Protein AF-A0A2N1NTL0-F1 (afdb_monomer_lite)

Structure (mmCIF, N/CA/C/O backbone):
data_AF-A0A2N1NTL0-F1
#
_entry.id   AF-A0A2N1NTL0-F1
#
loop_
_atom_site.group_PDB
_atom_site.id
_atom_site.type_symbol
_atom_site.label_atom_id
_atom_site.label_alt_id
_atom_site.label_comp_id
_atom_site.label_asym_id
_atom_site.label_entity_id
_atom_site.label_seq_id
_atom_site.pdbx_PDB_ins_code
_atom_site.Cartn_x
_atom_site.Cartn_y
_atom_site.Cartn_z
_atom_site.occupancy
_atom_site.B_iso_or_equiv
_atom_site.auth_seq_id
_atom_site.auth_comp_id
_atom_site.auth_asym_id
_atom_site.auth_atom_id
_atom_site.pdbx_PDB_model_num
ATOM 1 N N . LYS A 1 1 ? -23.733 -4.744 12.484 1.00 58.09 1 LYS A N 1
ATOM 2 C CA . LYS A 1 1 ? -22.850 -3.553 12.636 1.00 58.09 1 LYS A CA 1
ATOM 3 C C . LYS A 1 1 ? -21.372 -3.832 12.271 1.00 58.09 1 LYS A C 1
ATOM 5 O O . LYS A 1 1 ? -20.522 -3.025 12.609 1.00 58.09 1 LYS A O 1
ATOM 10 N N . VAL A 1 2 ? -21.060 -4.917 11.538 1.00 70.00 2 VAL A N 1
ATOM 11 C CA . VAL A 1 2 ? -19.675 -5.341 11.196 1.00 70.00 2 VAL A CA 1
ATOM 12 C C . VAL A 1 2 ? -19.248 -4.909 9.777 1.00 70.00 2 VAL A C 1
ATOM 14 O O . VAL A 1 2 ? -18.082 -4.983 9.420 1.00 70.00 2 VAL A O 1
ATOM 17 N N . LEU A 1 3 ? -20.182 -4.399 8.966 1.00 76.06 3 LEU A N 1
ATOM 18 C CA . LEU A 1 3 ? -19.927 -4.032 7.566 1.00 76.06 3 LEU A CA 1
ATOM 19 C C . LEU A 1 3 ? -19.009 -2.805 7.410 1.00 76.06 3 LEU A C 1
ATOM 21 O O . LEU A 1 3 ? -18.205 -2.742 6.491 1.00 76.06 3 LEU A O 1
ATOM 25 N N . LEU A 1 4 ? -19.128 -1.831 8.317 1.00 79.44 4 LEU A N 1
ATOM 26 C CA . LEU A 1 4 ? -18.321 -0.608 8.310 1.00 79.44 4 LEU A CA 1
ATOM 27 C C . LEU A 1 4 ? -16.821 -0.878 8.546 1.00 79.44 4 LEU A C 1
ATOM 29 O O . LEU A 1 4 ? -16.035 -0.432 7.714 1.00 79.44 4 LEU A O 1
ATOM 33 N N . PRO A 1 5 ? -16.392 -1.614 9.597 1.00 75.12 5 PRO A N 1
ATOM 34 C CA . PRO A 1 5 ? -14.974 -1.945 9.773 1.00 75.12 5 PRO A CA 1
ATOM 35 C C . PRO A 1 5 ? -14.424 -2.754 8.598 1.00 75.12 5 PRO A C 1
ATOM 37 O O . PRO A 1 5 ? -13.312 -2.494 8.144 1.00 75.12 5 PRO A O 1
ATOM 40 N N . LEU A 1 6 ? -15.235 -3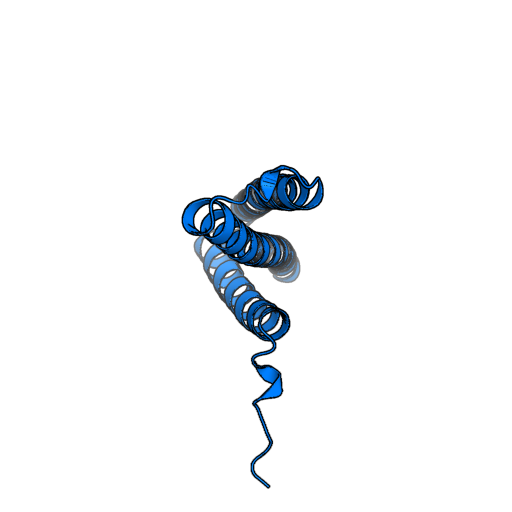.665 8.047 1.00 80.31 6 LEU A N 1
ATOM 41 C CA . LEU A 1 6 ? -14.877 -4.437 6.861 1.00 80.31 6 LEU A CA 1
ATOM 42 C C . LEU A 1 6 ? -14.628 -3.526 5.648 1.00 80.31 6 LEU A C 1
ATOM 44 O O . LEU A 1 6 ? -13.613 -3.672 4.982 1.00 80.31 6 LEU A O 1
ATOM 48 N N . ALA A 1 7 ? -15.503 -2.551 5.388 1.00 83.44 7 ALA A N 1
ATOM 49 C CA . ALA A 1 7 ? -15.335 -1.611 4.281 1.00 83.44 7 ALA A CA 1
ATOM 50 C C . ALA A 1 7 ? -14.072 -0.744 4.439 1.00 83.44 7 ALA A C 1
ATOM 52 O O . ALA A 1 7 ? -13.325 -0.570 3.478 1.00 83.44 7 ALA A O 1
ATOM 53 N N . TYR A 1 8 ? -13.794 -0.255 5.654 1.00 80.94 8 TYR A N 1
ATOM 54 C CA . TYR A 1 8 ? -12.556 0.477 5.951 1.00 80.94 8 TYR A CA 1
ATOM 55 C C . TYR A 1 8 ? -11.311 -0.392 5.734 1.00 80.94 8 TYR A C 1
ATOM 57 O O . TYR A 1 8 ? -10.337 0.073 5.143 1.00 80.94 8 TYR A O 1
ATOM 65 N N . ALA A 1 9 ? -11.348 -1.652 6.180 1.00 85.00 9 ALA A N 1
ATOM 66 C CA . ALA A 1 9 ? -10.259 -2.597 5.972 1.00 85.00 9 ALA A CA 1
ATOM 67 C C . ALA A 1 9 ? -10.061 -2.909 4.482 1.00 85.00 9 ALA A C 1
ATOM 69 O O . ALA A 1 9 ? -8.934 -2.858 4.010 1.00 85.00 9 ALA A O 1
ATOM 70 N N . ILE A 1 10 ? -11.136 -3.144 3.723 1.00 86.94 10 ILE A N 1
ATOM 71 C CA . ILE A 1 10 ? -11.061 -3.462 2.290 1.00 86.94 10 ILE A CA 1
ATOM 72 C C . ILE A 1 10 ? -10.471 -2.305 1.486 1.00 86.94 10 ILE A C 1
ATOM 74 O O . ILE A 1 10 ? -9.585 -2.525 0.659 1.00 86.94 10 ILE A O 1
ATOM 78 N N . LEU A 1 11 ? -10.915 -1.073 1.749 1.00 87.12 11 LEU A N 1
ATOM 79 C CA . LEU A 1 11 ? -10.368 0.115 1.094 1.00 87.12 11 LEU A CA 1
ATOM 80 C C . LEU A 1 11 ? -8.880 0.290 1.418 1.00 87.12 11 LEU A C 1
ATOM 82 O O . LEU A 1 11 ? -8.079 0.453 0.498 1.00 87.12 11 LEU A O 1
ATOM 86 N N . ALA A 1 12 ? -8.496 0.170 2.693 1.00 88.31 12 ALA A N 1
ATOM 87 C CA . ALA A 1 12 ? -7.094 0.229 3.097 1.00 88.31 12 ALA A CA 1
ATOM 88 C C . ALA A 1 12 ? -6.254 -0.865 2.414 1.00 88.31 12 ALA A C 1
ATOM 90 O O . ALA A 1 12 ? -5.192 -0.571 1.870 1.00 88.31 12 ALA A O 1
ATOM 91 N N . SER A 1 13 ? -6.738 -2.111 2.400 1.00 90.56 13 SER A N 1
ATOM 92 C CA . SER A 1 13 ? -6.051 -3.247 1.776 1.00 90.56 13 SER A CA 1
ATOM 93 C C . SER A 1 13 ? -5.900 -3.076 0.265 1.00 90.56 13 SER A C 1
ATOM 95 O O . SER A 1 13 ? -4.849 -3.404 -0.267 1.00 90.56 13 SER A O 1
ATOM 97 N N . SER A 1 14 ? -6.907 -2.541 -0.434 1.00 90.31 14 SER A N 1
ATOM 98 C CA . SER A 1 14 ? -6.807 -2.285 -1.879 1.00 90.31 14 SER A CA 1
ATOM 99 C C . SER A 1 14 ? -5.717 -1.259 -2.206 1.00 90.31 14 SER A C 1
ATOM 101 O O . SER A 1 14 ? -4.904 -1.480 -3.103 1.00 90.31 14 SER A O 1
ATOM 103 N N . MET A 1 15 ? -5.628 -0.177 -1.422 1.00 89.56 15 MET A N 1
ATOM 104 C CA . MET A 1 15 ? -4.542 0.799 -1.543 1.00 89.56 15 MET A CA 1
ATOM 105 C C . MET A 1 15 ? -3.183 0.176 -1.222 1.00 89.56 15 MET A C 1
ATOM 107 O O . MET A 1 15 ? -2.209 0.454 -1.922 1.00 89.56 15 MET A O 1
ATOM 111 N N . ALA A 1 16 ? -3.117 -0.689 -0.208 1.00 91.62 16 ALA A N 1
ATOM 112 C CA . ALA A 1 16 ? -1.901 -1.410 0.149 1.00 91.62 16 ALA A CA 1
ATOM 113 C C . ALA A 1 16 ? -1.417 -2.318 -0.992 1.00 91.62 16 ALA A C 1
ATOM 115 O O . ALA A 1 16 ? -0.242 -2.270 -1.339 1.00 91.62 16 ALA A O 1
ATOM 116 N N . THR A 1 17 ? -2.316 -3.067 -1.638 1.00 92.56 17 THR A N 1
ATOM 117 C CA . THR A 1 17 ? -1.993 -3.904 -2.808 1.00 92.56 17 THR A CA 1
ATOM 118 C C . THR A 1 17 ? -1.466 -3.085 -3.981 1.00 92.56 17 THR A C 1
ATOM 120 O O . THR A 1 17 ? -0.486 -3.454 -4.623 1.00 92.56 17 THR A O 1
ATOM 123 N N . ILE A 1 18 ? -2.093 -1.944 -4.270 1.00 90.75 18 ILE A N 1
ATOM 124 C CA . ILE A 1 18 ? -1.616 -1.052 -5.331 1.00 90.75 18 ILE A CA 1
ATOM 125 C C . ILE A 1 18 ? -0.205 -0.546 -4.991 1.00 90.75 18 ILE A C 1
ATOM 127 O O . ILE A 1 18 ? 0.691 -0.586 -5.833 1.00 90.75 18 ILE A O 1
ATOM 131 N N . THR A 1 19 ? 0.011 -0.140 -3.738 1.00 93.44 19 THR A N 1
ATOM 132 C CA . THR A 1 19 ? 1.316 0.323 -3.245 1.00 93.44 19 THR A CA 1
ATOM 133 C C . THR A 1 19 ? 2.386 -0.758 -3.401 1.00 93.44 19 THR A C 1
ATOM 135 O O . THR A 1 19 ? 3.491 -0.467 -3.853 1.00 93.44 19 THR A O 1
ATOM 138 N N . THR A 1 20 ? 2.082 -2.012 -3.054 1.00 92.75 20 THR A N 1
ATOM 139 C CA . THR A 1 20 ? 3.051 -3.118 -3.093 1.00 92.75 20 THR A CA 1
ATOM 140 C C . THR A 1 20 ? 3.404 -3.531 -4.512 1.00 92.75 20 THR A C 1
ATOM 142 O O . THR A 1 20 ? 4.574 -3.798 -4.785 1.00 92.75 20 THR A O 1
ATOM 145 N N . LEU A 1 21 ? 2.445 -3.511 -5.439 1.00 91.81 21 LEU A N 1
ATOM 146 C CA . LEU A 1 21 ? 2.702 -3.754 -6.861 1.00 91.81 21 LEU A CA 1
ATOM 147 C C . LEU A 1 21 ? 3.563 -2.655 -7.486 1.00 91.81 21 LEU A C 1
ATOM 149 O O . LEU A 1 21 ? 4.551 -2.949 -8.167 1.00 91.81 21 LEU A O 1
ATOM 153 N N . PHE A 1 22 ? 3.246 -1.386 -7.217 1.00 89.69 22 PHE A N 1
ATOM 154 C CA . PHE A 1 22 ? 4.074 -0.284 -7.698 1.00 89.69 22 PHE A CA 1
ATOM 155 C C . PHE A 1 22 ? 5.461 -0.287 -7.056 1.00 89.69 22 PHE A C 1
ATOM 157 O O . PHE A 1 22 ? 6.439 -0.045 -7.756 1.00 89.69 22 PHE A O 1
ATOM 164 N N . ALA A 1 23 ? 5.583 -0.653 -5.777 1.00 91.81 23 ALA A N 1
ATOM 165 C CA . ALA A 1 23 ? 6.876 -0.802 -5.116 1.00 91.81 23 ALA A CA 1
ATOM 166 C C . ALA A 1 23 ? 7.728 -1.913 -5.754 1.00 91.81 23 ALA A C 1
ATOM 168 O O . ALA A 1 23 ? 8.903 -1.688 -6.039 1.00 91.81 23 ALA A O 1
ATOM 169 N N . LYS A 1 24 ? 7.142 -3.085 -6.048 1.00 89.56 24 LYS A N 1
ATOM 170 C CA . LYS A 1 24 ? 7.823 -4.167 -6.785 1.00 89.56 24 LYS A CA 1
ATOM 171 C C . LYS A 1 24 ? 8.310 -3.678 -8.158 1.00 89.56 24 LYS A C 1
ATOM 173 O O . LYS A 1 24 ? 9.461 -3.904 -8.529 1.00 89.56 24 LYS A O 1
ATOM 178 N N . SER A 1 25 ? 7.460 -2.946 -8.877 1.00 89.12 25 SER A N 1
ATOM 179 C CA . SER A 1 25 ? 7.778 -2.364 -10.190 1.00 89.12 25 SER A CA 1
ATOM 180 C C . SER A 1 25 ? 8.901 -1.322 -10.111 1.00 89.12 25 SER A C 1
ATOM 182 O O . SER A 1 25 ? 9.828 -1.334 -10.918 1.00 89.12 25 SER A O 1
ATOM 184 N N . LEU A 1 26 ? 8.854 -0.450 -9.102 1.00 89.38 26 LEU A N 1
ATOM 185 C CA . LEU A 1 26 ? 9.845 0.590 -8.841 1.00 89.38 26 LEU A CA 1
ATOM 186 C C . LEU A 1 26 ? 11.214 -0.000 -8.501 1.00 89.38 26 LEU A C 1
ATOM 188 O O . LEU A 1 26 ? 12.226 0.480 -9.006 1.00 89.38 26 LEU A O 1
ATOM 192 N N . ILE A 1 27 ? 11.256 -1.062 -7.691 1.00 88.56 27 ILE A N 1
ATOM 193 C CA . ILE A 1 27 ? 12.502 -1.774 -7.375 1.00 88.56 27 ILE A CA 1
ATOM 194 C C . ILE A 1 27 ? 13.098 -2.395 -8.639 1.00 88.56 27 ILE A C 1
ATOM 196 O O . ILE A 1 27 ? 14.305 -2.291 -8.849 1.00 88.56 27 ILE A O 1
ATOM 200 N N . ASN A 1 28 ? 12.276 -2.991 -9.508 1.00 87.00 28 ASN A N 1
ATOM 201 C CA . ASN A 1 28 ? 12.757 -3.521 -10.784 1.00 87.00 28 ASN A CA 1
ATOM 202 C C . ASN A 1 28 ? 13.373 -2.414 -11.659 1.00 87.00 28 ASN A C 1
ATOM 204 O O . ASN A 1 28 ? 14.456 -2.585 -12.213 1.00 87.00 28 ASN A O 1
ATOM 208 N N . LEU A 1 29 ? 12.724 -1.250 -11.721 1.00 85.75 29 LEU A N 1
ATOM 209 C CA . LEU A 1 29 ? 13.188 -0.095 -12.489 1.00 85.75 29 LEU A CA 1
ATOM 210 C C . LEU A 1 29 ? 14.492 0.508 -11.938 1.00 85.75 29 LEU A C 1
ATOM 212 O O . LEU A 1 29 ? 15.402 0.846 -12.699 1.00 85.75 29 LEU A O 1
ATOM 216 N N . LEU A 1 30 ? 14.608 0.595 -10.608 1.00 84.25 30 LEU A N 1
ATOM 217 C CA . LEU A 1 30 ? 15.849 0.965 -9.923 1.00 84.25 30 LEU A CA 1
ATOM 218 C C . LEU A 1 30 ? 16.963 -0.031 -10.246 1.00 84.25 30 LEU A C 1
ATOM 220 O O . LEU A 1 30 ? 18.064 0.383 -10.595 1.00 84.25 30 LEU A O 1
ATOM 224 N N . ASN A 1 31 ? 16.680 -1.333 -10.172 1.00 84.56 31 ASN A N 1
ATOM 225 C CA . ASN A 1 31 ? 17.672 -2.372 -10.428 1.00 84.56 31 ASN A CA 1
ATOM 226 C C . ASN A 1 31 ? 18.210 -2.310 -11.868 1.00 84.56 31 ASN A C 1
ATOM 228 O O . ASN A 1 31 ? 19.420 -2.394 -12.076 1.00 84.56 31 ASN A O 1
ATOM 232 N N . VAL A 1 32 ? 17.334 -2.076 -12.853 1.00 81.62 32 VAL A N 1
ATOM 233 C CA . VAL A 1 32 ? 17.738 -1.820 -14.247 1.00 81.62 32 VAL A CA 1
ATOM 234 C C . VAL A 1 32 ? 18.617 -0.572 -14.337 1.00 81.62 32 VAL A C 1
ATOM 236 O O . VAL A 1 32 ? 19.678 -0.625 -14.955 1.00 81.62 32 VAL A O 1
ATOM 239 N N . SER A 1 33 ? 18.238 0.515 -13.660 1.00 82.56 33 SER A N 1
ATOM 240 C CA . SER A 1 33 ? 18.993 1.775 -13.695 1.00 82.56 33 SER A CA 1
ATOM 241 C C . SER A 1 33 ? 20.405 1.643 -13.110 1.00 82.56 33 SER A C 1
ATOM 243 O O . SER A 1 33 ? 21.360 2.171 -13.676 1.00 82.56 33 SER A O 1
ATOM 245 N N . PHE A 1 34 ? 20.560 0.911 -12.002 1.00 77.00 34 PHE A N 1
ATOM 246 C CA . PHE A 1 34 ? 21.865 0.683 -11.371 1.00 77.00 34 PHE A CA 1
ATOM 247 C C . PHE A 1 34 ? 22.718 -0.353 -12.113 1.00 77.00 34 PHE A C 1
ATOM 249 O O . PHE A 1 34 ? 23.924 -0.163 -12.248 1.00 77.00 34 PHE A O 1
ATOM 256 N N . THR A 1 35 ? 22.112 -1.439 -12.600 1.00 73.62 35 THR A N 1
ATOM 257 C CA . THR A 1 35 ? 22.850 -2.555 -13.215 1.00 73.62 35 THR A CA 1
ATOM 258 C C . THR A 1 35 ? 23.234 -2.267 -14.666 1.00 73.62 35 THR A C 1
ATOM 260 O O . THR A 1 35 ? 24.330 -2.625 -15.089 1.00 73.62 35 THR A O 1
ATOM 263 N N . GLN A 1 36 ? 22.361 -1.609 -15.438 1.00 68.62 36 GLN A N 1
ATOM 264 C CA . GLN A 1 36 ? 22.606 -1.314 -16.857 1.00 68.62 36 GLN A CA 1
ATOM 265 C C . GLN A 1 36 ? 23.209 0.080 -17.102 1.00 68.62 36 GLN A C 1
ATOM 267 O O . GLN A 1 36 ? 23.502 0.406 -18.247 1.00 68.62 36 GLN A O 1
ATOM 272 N N . ASN A 1 37 ? 23.429 0.894 -16.054 1.00 62.31 37 ASN A N 1
ATOM 273 C CA . ASN A 1 37 ? 23.875 2.298 -16.152 1.00 62.31 37 ASN A CA 1
ATOM 274 C C . ASN A 1 37 ? 22.990 3.188 -17.055 1.00 62.31 37 ASN A C 1
ATOM 276 O O . ASN A 1 37 ? 23.388 4.297 -17.414 1.00 62.31 37 ASN A O 1
ATOM 280 N N . ASP A 1 38 ? 21.784 2.732 -17.404 1.00 64.62 38 ASP A N 1
ATOM 281 C CA . ASP A 1 38 ? 20.835 3.484 -18.216 1.00 64.62 38 ASP A CA 1
ATOM 282 C C . ASP A 1 38 ? 19.744 4.071 -17.322 1.00 64.62 38 ASP A C 1
ATOM 284 O O . ASP A 1 38 ? 18.965 3.359 -16.686 1.00 64.62 38 ASP A O 1
ATOM 288 N N . ASN A 1 39 ? 19.732 5.396 -17.202 1.00 64.62 39 ASN A N 1
ATOM 289 C CA . ASN A 1 39 ? 18.954 6.079 -16.181 1.00 64.62 39 ASN A CA 1
ATOM 290 C C . ASN A 1 39 ? 17.477 6.198 -16.603 1.00 64.62 39 ASN A C 1
ATOM 292 O O . ASN A 1 39 ? 17.069 7.207 -17.185 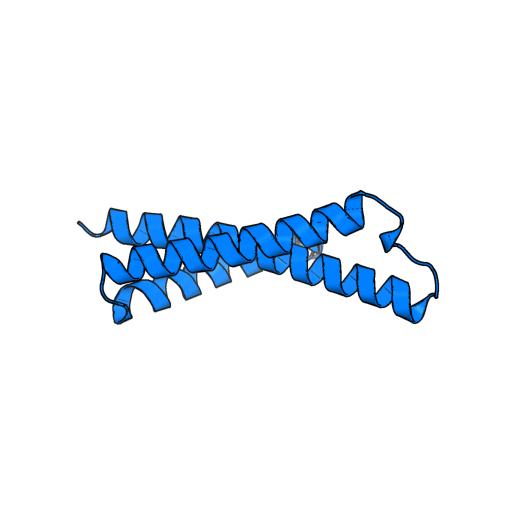1.00 64.62 39 ASN A O 1
ATOM 296 N N . GLN A 1 40 ? 16.666 5.190 -16.263 1.00 65.56 40 GLN A N 1
ATOM 297 C CA . GLN A 1 40 ? 15.222 5.134 -16.553 1.00 65.56 40 GLN A CA 1
ATOM 298 C C . GLN A 1 40 ? 14.418 6.229 -15.823 1.00 65.56 40 GLN A C 1
ATOM 300 O O . GLN A 1 40 ? 13.270 6.507 -16.162 1.00 65.56 40 GLN A O 1
ATOM 305 N N . PHE A 1 41 ? 15.019 6.923 -14.851 1.00 66.88 41 PHE A N 1
ATOM 306 C CA . PHE A 1 41 ? 14.416 8.073 -14.159 1.00 66.88 41 PHE A CA 1
ATOM 307 C C . PHE A 1 41 ? 14.340 9.356 -14.998 1.00 66.88 41 PHE A C 1
ATOM 309 O O . PHE A 1 41 ? 13.874 10.380 -14.498 1.00 66.88 41 PHE A O 1
ATOM 316 N N . LYS A 1 42 ? 14.779 9.324 -16.262 1.00 66.94 42 LYS A N 1
ATOM 317 C CA . LYS A 1 42 ? 14.524 10.410 -17.218 1.00 66.94 42 LYS A CA 1
ATOM 318 C C . LYS A 1 42 ? 13.077 10.429 -17.708 1.00 66.94 42 LYS A C 1
ATOM 320 O O . LYS A 1 42 ? 12.586 11.497 -18.065 1.00 66.94 42 LYS A O 1
ATOM 325 N N . ASP A 1 43 ? 12.400 9.282 -17.695 1.00 75.81 43 ASP A N 1
ATOM 326 C CA . ASP A 1 43 ? 11.006 9.197 -18.102 1.00 75.81 43 ASP A CA 1
ATOM 327 C C . ASP A 1 43 ? 10.056 9.657 -16.997 1.00 75.81 43 ASP A C 1
ATOM 329 O O . ASP A 1 43 ? 10.173 9.288 -15.823 1.00 75.81 43 ASP A O 1
ATOM 333 N N . LEU A 1 44 ? 9.047 10.431 -17.405 1.00 79.88 44 LEU A N 1
ATOM 334 C CA . LEU A 1 44 ? 7.987 10.927 -16.527 1.00 79.88 44 LEU A CA 1
ATOM 335 C C . LEU A 1 44 ? 7.249 9.775 -15.821 1.00 79.88 44 LEU A C 1
ATOM 337 O O . LEU A 1 44 ? 6.773 9.931 -14.699 1.00 79.88 44 LEU A O 1
ATOM 341 N N . LEU A 1 45 ? 7.181 8.607 -16.466 1.00 79.88 45 LEU A N 1
ATOM 342 C CA . LEU A 1 45 ? 6.494 7.418 -15.967 1.00 79.88 45 LEU A CA 1
ATOM 343 C C . LEU A 1 45 ? 7.168 6.865 -14.700 1.00 79.88 45 LEU A C 1
ATOM 345 O O . LEU A 1 45 ? 6.487 6.574 -13.719 1.00 79.88 45 LEU A O 1
ATOM 349 N N . SER A 1 46 ? 8.499 6.805 -14.674 1.00 84.06 46 SER A N 1
ATOM 350 C CA . SER A 1 46 ? 9.300 6.354 -13.526 1.00 84.06 46 SER A CA 1
ATOM 351 C C . SER A 1 46 ? 9.074 7.239 -12.297 1.00 84.06 46 SER A C 1
ATOM 353 O O . SER A 1 46 ? 8.875 6.754 -11.181 1.00 84.06 46 SER A O 1
ATOM 355 N N . TRP A 1 47 ? 9.028 8.555 -12.524 1.00 84.62 47 TRP A N 1
ATOM 356 C CA . TRP A 1 47 ? 8.694 9.544 -11.500 1.00 84.62 47 TRP A CA 1
ATOM 357 C C . TRP A 1 47 ? 7.238 9.437 -11.036 1.00 84.62 47 TRP A C 1
ATOM 359 O O . TRP A 1 47 ? 6.967 9.529 -9.837 1.00 84.62 47 TRP A O 1
ATOM 369 N N . ALA A 1 48 ? 6.304 9.191 -11.957 1.00 87.75 48 ALA A N 1
ATOM 370 C CA . ALA A 1 48 ? 4.897 8.989 -11.632 1.00 87.75 48 ALA A CA 1
ATOM 371 C C . ALA A 1 48 ? 4.686 7.740 -10.762 1.00 87.75 48 ALA A C 1
ATOM 373 O O . ALA A 1 48 ? 3.978 7.826 -9.762 1.00 87.75 48 ALA A O 1
ATOM 374 N N . ILE A 1 49 ? 5.339 6.611 -11.072 1.00 88.19 49 ILE A N 1
ATOM 375 C CA . ILE A 1 49 ? 5.279 5.388 -10.251 1.00 88.19 49 ILE A CA 1
ATOM 376 C C . ILE A 1 49 ? 5.771 5.672 -8.830 1.00 88.19 49 ILE A C 1
ATOM 378 O O . ILE A 1 49 ? 5.110 5.287 -7.864 1.00 88.19 49 ILE A O 1
ATOM 382 N N . LEU A 1 50 ? 6.898 6.372 -8.682 1.00 88.56 50 LEU A N 1
ATOM 383 C CA . LEU A 1 50 ? 7.441 6.730 -7.372 1.00 88.56 50 LEU A CA 1
ATOM 384 C C . LEU A 1 50 ? 6.458 7.598 -6.582 1.00 88.56 50 LEU A C 1
ATOM 386 O O . LEU A 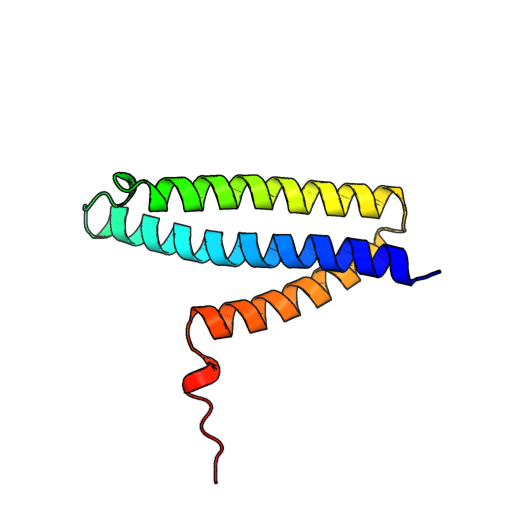1 50 ? 6.142 7.290 -5.431 1.00 88.56 50 LEU A O 1
ATOM 390 N N . PHE A 1 51 ? 5.927 8.645 -7.208 1.00 90.31 51 PHE A N 1
ATOM 391 C CA . PHE A 1 51 ? 4.984 9.551 -6.561 1.00 90.31 51 PHE A CA 1
ATOM 392 C C . PHE A 1 51 ? 3.681 8.844 -6.162 1.00 90.31 51 PHE A C 1
ATOM 394 O O . PHE A 1 51 ? 3.221 8.991 -5.029 1.00 90.31 51 PHE A O 1
ATOM 401 N N . ILE A 1 52 ? 3.124 8.014 -7.049 1.00 90.38 52 ILE A N 1
ATOM 402 C CA . ILE A 1 52 ? 1.926 7.208 -6.778 1.00 90.38 52 ILE A CA 1
ATOM 403 C C . ILE A 1 52 ? 2.190 6.232 -5.630 1.00 90.38 52 ILE A C 1
ATOM 405 O O . ILE A 1 52 ? 1.348 6.114 -4.741 1.00 90.38 52 ILE A O 1
ATOM 409 N N . THR A 1 53 ? 3.358 5.585 -5.594 1.00 91.94 53 THR A N 1
ATOM 410 C CA . THR A 1 53 ? 3.740 4.672 -4.503 1.00 91.94 53 THR A CA 1
ATOM 411 C C . THR A 1 53 ? 3.764 5.402 -3.161 1.00 91.94 53 THR A C 1
ATOM 413 O O . THR A 1 53 ? 3.210 4.910 -2.185 1.00 91.94 53 THR A O 1
ATOM 416 N N . ILE A 1 54 ? 4.342 6.606 -3.096 1.00 92.31 54 ILE A N 1
ATOM 417 C CA . ILE A 1 54 ? 4.387 7.394 -1.853 1.00 92.31 54 ILE A CA 1
ATOM 418 C C . ILE A 1 54 ? 2.984 7.850 -1.434 1.00 92.31 54 ILE A C 1
ATOM 420 O O . ILE A 1 54 ? 2.609 7.700 -0.271 1.00 92.31 54 ILE A O 1
ATOM 424 N N . LEU A 1 55 ? 2.186 8.381 -2.366 1.00 92.75 55 LEU A N 1
ATOM 425 C CA . LEU A 1 55 ? 0.827 8.836 -2.067 1.00 92.75 55 LEU A CA 1
ATOM 426 C C . LEU A 1 55 ? -0.061 7.697 -1.560 1.00 92.75 55 LEU A C 1
ATOM 428 O O . LEU A 1 55 ? -0.767 7.852 -0.562 1.00 92.75 55 LEU A O 1
ATOM 432 N N . THR A 1 56 ? -0.010 6.546 -2.228 1.00 90.62 56 THR A N 1
ATOM 433 C CA . THR A 1 56 ? -0.776 5.358 -1.834 1.00 90.62 56 THR A CA 1
ATOM 434 C C . THR A 1 56 ? -0.273 4.779 -0.513 1.00 90.62 56 THR A C 1
ATOM 436 O O . THR A 1 56 ? -1.101 4.424 0.328 1.00 90.62 56 THR A O 1
ATOM 439 N N . ALA A 1 57 ? 1.042 4.820 -0.252 1.00 91.00 57 ALA A N 1
ATOM 440 C CA . ALA A 1 57 ? 1.630 4.415 1.022 1.00 91.00 57 ALA A CA 1
ATOM 441 C C . ALA A 1 57 ? 1.163 5.277 2.207 1.00 91.00 57 ALA A C 1
ATOM 443 O O . ALA A 1 57 ? 0.875 4.755 3.284 1.00 91.00 57 ALA A O 1
ATOM 444 N N . ILE A 1 58 ? 1.051 6.593 2.022 1.00 92.62 58 ILE A N 1
ATOM 445 C CA . ILE A 1 58 ? 0.509 7.490 3.053 1.00 92.62 58 ILE A CA 1
ATOM 446 C C . ILE A 1 58 ? -0.999 7.249 3.216 1.00 92.62 58 ILE A C 1
ATOM 448 O O . ILE A 1 58 ? -1.502 7.177 4.341 1.00 92.62 58 ILE A O 1
ATOM 452 N N . GLY A 1 59 ? -1.713 7.062 2.101 1.00 88.38 59 GLY A N 1
ATOM 453 C CA . GLY A 1 59 ? -3.142 6.756 2.077 1.00 88.38 59 GLY A CA 1
ATOM 454 C C . GLY A 1 59 ? -3.492 5.511 2.893 1.00 88.38 59 GLY A C 1
ATOM 455 O O . GLY A 1 59 ? -4.336 5.590 3.785 1.00 88.38 59 GLY A O 1
ATOM 456 N N . GLN A 1 60 ? -2.815 4.380 2.664 1.00 88.25 60 GLN A N 1
ATOM 457 C CA . GLN A 1 60 ? -3.074 3.144 3.418 1.00 88.25 60 GLN A CA 1
ATOM 458 C C . GLN A 1 60 ? -2.907 3.341 4.937 1.00 88.25 60 GLN A C 1
ATOM 460 O O . GLN A 1 60 ? -3.768 2.912 5.707 1.00 88.25 60 GLN A O 1
ATOM 465 N N . VAL A 1 61 ? -1.863 4.057 5.381 1.00 89.06 61 VAL A N 1
ATOM 466 C CA . VAL A 1 61 ? -1.603 4.314 6.808 1.00 89.06 61 VAL A CA 1
ATOM 467 C C . VAL A 1 61 ? -2.698 5.199 7.401 1.00 89.06 61 VAL A C 1
ATOM 469 O O . VAL A 1 61 ? -3.165 4.952 8.515 1.00 89.06 61 VAL A O 1
ATOM 472 N N . TYR A 1 62 ? -3.159 6.202 6.651 1.00 89.62 62 TYR A N 1
ATOM 473 C CA . TYR A 1 62 ? -4.272 7.054 7.061 1.00 89.62 62 TYR A CA 1
ATOM 474 C C . TYR A 1 62 ? -5.562 6.249 7.281 1.00 89.62 62 TYR A C 1
ATOM 476 O O . TYR A 1 62 ? -6.194 6.381 8.332 1.00 89.62 62 TYR A O 1
ATOM 484 N N . TRP A 1 63 ? -5.932 5.376 6.338 1.00 84.31 63 TRP A N 1
ATOM 485 C CA . TRP A 1 63 ? -7.148 4.561 6.441 1.00 84.31 63 TRP A CA 1
ATOM 486 C C . TRP A 1 63 ? -7.088 3.551 7.592 1.00 84.31 63 TRP A C 1
ATOM 488 O O . TRP A 1 63 ? -8.083 3.383 8.301 1.00 84.31 63 TRP A O 1
ATOM 498 N N . ILE A 1 64 ? -5.927 2.937 7.837 1.00 87.06 64 ILE A N 1
ATOM 499 C CA . ILE A 1 64 ? -5.721 2.039 8.983 1.00 87.06 64 ILE A CA 1
ATOM 500 C C . ILE A 1 64 ? -5.877 2.807 10.300 1.00 87.06 64 ILE A C 1
ATOM 502 O O . ILE A 1 64 ? -6.649 2.389 11.162 1.00 87.06 64 ILE A O 1
ATOM 506 N N . ASN A 1 65 ? -5.219 3.962 10.437 1.00 89.44 65 ASN A N 1
ATOM 507 C CA . ASN A 1 65 ? -5.321 4.804 11.633 1.00 89.44 65 ASN A CA 1
ATOM 508 C C . ASN A 1 65 ? -6.752 5.303 11.873 1.00 89.44 65 ASN A C 1
ATOM 510 O O . ASN A 1 65 ? -7.204 5.401 13.015 1.00 89.44 65 ASN A O 1
ATOM 514 N N . MET A 1 66 ? -7.492 5.600 10.806 1.00 85.81 66 MET A N 1
ATOM 515 C CA . MET A 1 66 ? -8.898 5.980 10.900 1.00 85.81 66 MET A CA 1
ATOM 516 C C . MET A 1 66 ? -9.793 4.800 11.315 1.00 85.81 66 MET A C 1
ATOM 518 O O . MET A 1 66 ? -10.723 4.996 12.099 1.00 85.81 66 MET A O 1
ATOM 522 N N . GLY A 1 67 ? -9.501 3.585 10.839 1.00 82.62 67 GLY A N 1
ATOM 523 C CA . GLY A 1 67 ? -10.170 2.353 11.265 1.00 82.62 67 GLY A CA 1
ATOM 524 C C . GLY A 1 67 ? -9.917 2.034 12.740 1.00 82.62 67 GLY A C 1
ATOM 525 O O . GLY A 1 67 ? -10.868 1.798 13.480 1.00 82.62 67 GLY A O 1
ATOM 526 N N . LEU A 1 68 ? -8.663 2.145 13.189 1.00 85.31 68 LEU A N 1
ATOM 527 C CA . LEU A 1 68 ? -8.237 1.939 14.582 1.00 85.31 68 LEU A CA 1
ATOM 528 C C . LEU A 1 68 ? -8.874 2.929 15.566 1.00 85.31 68 LEU A C 1
ATOM 530 O O . LEU A 1 68 ? -9.107 2.594 16.721 1.00 85.31 68 LEU A O 1
ATOM 534 N N . LYS A 1 69 ? -9.194 4.151 15.124 1.00 84.38 69 LYS A N 1
ATOM 535 C CA . LYS A 1 69 ? -9.937 5.116 15.955 1.00 84.38 69 LYS A CA 1
ATOM 536 C C . LYS A 1 69 ? -11.400 4.726 16.176 1.00 84.38 69 LYS A C 1
ATOM 538 O O . LYS A 1 69 ? -12.008 5.205 17.128 1.00 84.38 69 LYS A O 1
ATOM 543 N N . LYS A 1 70 ? -11.986 3.931 15.277 1.00 80.69 70 LYS A N 1
ATOM 544 C CA . LYS A 1 70 ? -13.411 3.562 15.309 1.00 80.69 70 LYS A CA 1
ATOM 545 C C . LYS A 1 70 ? -13.658 2.136 15.809 1.00 80.69 70 LYS A C 1
ATOM 547 O O . LYS A 1 70 ? -14.762 1.862 16.275 1.00 80.69 70 LYS A O 1
ATOM 552 N N . TYR A 1 71 ? -12.673 1.246 15.694 1.00 82.50 71 TYR A N 1
ATOM 553 C CA . TYR A 1 71 ? -12.802 -0.189 15.952 1.00 82.50 71 TYR A CA 1
ATOM 554 C C . TYR A 1 71 ? -11.562 -0.751 16.651 1.00 82.50 71 TYR A C 1
ATOM 556 O O . TYR A 1 71 ? -10.476 -0.189 16.545 1.00 82.50 71 TYR A O 1
ATOM 564 N N . ASP A 1 72 ? -11.727 -1.883 17.336 1.00 84.44 72 ASP A N 1
ATOM 565 C CA . ASP A 1 72 ? -10.641 -2.562 18.044 1.00 84.44 72 ASP A CA 1
ATOM 566 C C . ASP A 1 72 ? -9.529 -3.013 17.078 1.00 84.44 72 ASP A C 1
ATOM 568 O O . ASP A 1 72 ? -9.789 -3.637 16.041 1.00 84.44 72 ASP A O 1
ATOM 572 N N . ALA A 1 73 ? -8.281 -2.723 17.446 1.00 84.81 73 ALA A N 1
ATOM 573 C CA . ALA A 1 73 ? -7.087 -3.129 16.717 1.00 84.81 73 ALA A CA 1
ATOM 574 C C . ALA A 1 73 ? -7.003 -4.648 16.537 1.00 84.81 73 ALA A C 1
ATOM 576 O O . ALA A 1 73 ? -6.588 -5.114 15.473 1.00 84.81 73 ALA A O 1
ATOM 577 N N . LEU A 1 74 ? -7.460 -5.408 17.539 1.00 85.69 74 LEU A N 1
ATOM 578 C CA . LEU A 1 74 ? -7.468 -6.871 17.514 1.00 85.69 74 LEU A CA 1
ATOM 579 C C . LEU A 1 74 ? -8.354 -7.441 16.401 1.00 85.69 74 LEU A C 1
ATOM 581 O O . LEU A 1 74 ? -8.122 -8.560 15.955 1.00 85.69 74 LEU A O 1
ATOM 585 N N . LEU A 1 75 ? -9.341 -6.678 15.925 1.00 83.88 75 LEU A N 1
ATOM 586 C CA . LEU A 1 75 ? -10.208 -7.075 14.818 1.00 83.88 75 LEU A CA 1
ATOM 587 C C . LEU A 1 75 ? -9.785 -6.419 13.497 1.00 83.88 75 LEU A C 1
ATOM 589 O O . LEU A 1 75 ? -9.781 -7.071 12.455 1.00 83.88 75 LEU A O 1
ATOM 593 N N . GLN A 1 76 ? -9.388 -5.146 13.528 1.00 82.88 76 GLN A N 1
ATOM 594 C CA . GLN A 1 76 ? -9.046 -4.386 12.325 1.00 82.88 76 GLN A CA 1
ATOM 595 C C . GLN A 1 76 ? -7.775 -4.908 11.633 1.00 82.88 76 GLN A C 1
ATOM 597 O O . GLN A 1 76 ? -7.750 -5.022 10.406 1.00 82.88 76 GLN A O 1
ATOM 602 N N . VAL A 1 77 ? -6.724 -5.227 12.400 1.00 87.75 77 VAL A N 1
ATOM 603 C CA . VAL A 1 77 ? -5.417 -5.618 11.842 1.00 87.75 77 VAL A CA 1
ATOM 604 C C . VAL A 1 77 ? -5.464 -6.985 11.144 1.00 87.75 77 VAL A C 1
ATOM 606 O O . VAL A 1 77 ? -5.021 -7.058 9.995 1.00 87.75 77 VAL A O 1
ATOM 609 N N . PRO A 1 78 ? -6.038 -8.055 11.737 1.00 90.38 78 PRO A N 1
ATOM 610 C CA . PRO A 1 78 ? -6.120 -9.350 11.061 1.00 90.38 78 PRO A CA 1
ATOM 611 C C . PRO A 1 78 ? -6.963 -9.302 9.784 1.00 90.38 78 PRO A C 1
ATOM 613 O O . PRO A 1 78 ? -6.572 -9.873 8.769 1.00 90.38 78 PRO A O 1
ATOM 616 N N . ILE A 1 79 ? -8.090 -8.578 9.799 1.00 88.56 79 ILE A N 1
ATOM 617 C CA . ILE A 1 79 ? -8.955 -8.432 8.617 1.00 88.56 79 ILE A CA 1
ATOM 618 C C . ILE A 1 79 ? -8.208 -7.710 7.495 1.00 88.56 79 ILE A C 1
ATOM 620 O O . ILE A 1 79 ? -8.236 -8.167 6.351 1.00 88.56 79 ILE A O 1
ATOM 624 N N . PHE A 1 80 ? -7.516 -6.613 7.818 1.00 89.75 80 PHE A N 1
ATOM 625 C CA . PHE A 1 80 ? -6.687 -5.896 6.854 1.00 89.75 80 PHE A CA 1
ATOM 626 C C . PHE A 1 80 ? -5.621 -6.811 6.245 1.00 89.75 80 PHE A C 1
ATOM 628 O O . PHE A 1 80 ? -5.473 -6.828 5.025 1.00 89.75 80 PHE A O 1
ATOM 635 N N . TYR A 1 81 ? -4.913 -7.584 7.072 1.00 90.88 81 TYR A N 1
ATOM 636 C CA . TYR A 1 81 ? -3.823 -8.444 6.618 1.00 90.88 81 TYR A CA 1
ATOM 637 C C . TYR A 1 81 ? -4.308 -9.586 5.720 1.00 90.88 81 TYR A C 1
ATOM 639 O O . TYR A 1 81 ? -3.745 -9.802 4.646 1.00 90.88 81 TYR A O 1
ATOM 647 N N . CYS A 1 82 ? -5.380 -10.282 6.112 1.00 93.12 82 CYS A N 1
ATOM 648 C CA . CYS A 1 82 ? -5.969 -11.344 5.296 1.00 93.12 82 CYS A CA 1
ATOM 649 C C . CYS A 1 82 ? -6.438 -10.804 3.942 1.00 93.12 82 CYS A C 1
ATOM 651 O O . CYS A 1 82 ? -6.119 -11.370 2.900 1.00 93.12 82 CYS A O 1
ATOM 653 N N . ASN A 1 83 ? -7.158 -9.681 3.945 1.00 92.50 83 ASN A N 1
ATOM 654 C CA . ASN A 1 83 ? -7.690 -9.105 2.718 1.00 92.50 83 ASN A CA 1
ATOM 655 C C . ASN A 1 83 ? -6.588 -8.516 1.818 1.00 92.50 83 ASN A C 1
ATOM 657 O O . ASN A 1 83 ? -6.632 -8.675 0.602 1.00 92.50 83 ASN A O 1
ATOM 661 N N . TRP A 1 84 ? -5.567 -7.892 2.410 1.00 93.19 84 TRP A N 1
ATOM 662 C CA . TRP A 1 84 ? -4.394 -7.411 1.679 1.00 93.19 84 TRP A CA 1
ATOM 663 C C . TRP A 1 84 ? -3.618 -8.564 1.041 1.00 93.19 84 TRP A C 1
ATOM 665 O O . TRP A 1 84 ? -3.291 -8.484 -0.138 1.00 93.19 84 TRP A O 1
ATOM 675 N N . SER A 1 85 ? -3.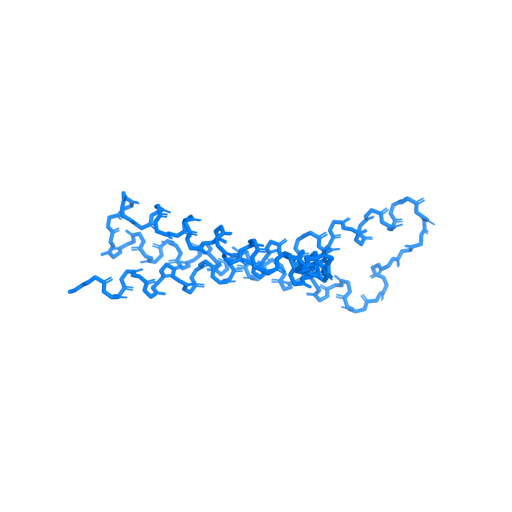399 -9.660 1.771 1.00 93.56 85 SER A N 1
ATOM 676 C CA . SER A 1 85 ? -2.694 -10.837 1.249 1.00 93.56 85 SER A CA 1
ATOM 677 C C . SER A 1 85 ? -3.433 -11.465 0.066 1.00 93.56 85 SER A C 1
ATOM 679 O O . SER A 1 85 ? -2.813 -11.786 -0.942 1.00 93.56 85 SER A O 1
ATOM 681 N N . LEU A 1 86 ? -4.764 -11.589 0.145 1.00 93.50 86 LEU A N 1
ATOM 682 C CA . LEU A 1 86 ? -5.577 -12.088 -0.970 1.00 93.50 86 LEU A CA 1
ATOM 683 C C . LEU A 1 86 ? -5.440 -11.202 -2.211 1.00 93.50 86 LEU A C 1
ATOM 685 O O . LEU A 1 86 ? -5.196 -11.702 -3.309 1.00 93.50 86 LEU A O 1
ATOM 689 N N . PHE A 1 87 ? -5.565 -9.886 -2.039 1.00 92.69 87 PHE A N 1
ATOM 690 C CA . PHE A 1 87 ? -5.414 -8.951 -3.145 1.00 92.69 87 PHE A CA 1
ATOM 691 C C . PHE A 1 87 ? -3.982 -8.897 -3.691 1.00 92.69 87 PHE A C 1
ATOM 693 O O . PHE A 1 87 ? -3.832 -8.767 -4.900 1.00 92.69 87 PHE A O 1
ATOM 700 N N . ASP A 1 88 ? -2.938 -9.029 -2.865 1.00 91.88 88 ASP A N 1
ATOM 701 C CA . ASP A 1 88 ? -1.543 -9.052 -3.339 1.00 91.88 88 ASP A CA 1
ATOM 702 C C . ASP A 1 88 ? -1.223 -10.329 -4.125 1.00 91.88 88 ASP A C 1
ATOM 704 O O . ASP A 1 88 ? -0.540 -10.247 -5.141 1.00 91.88 88 ASP A O 1
ATOM 708 N N . ILE A 1 89 ? -1.769 -11.486 -3.728 1.00 91.25 89 ILE A N 1
ATOM 709 C CA . ILE A 1 89 ? -1.638 -12.737 -4.496 1.00 91.25 89 ILE A CA 1
ATOM 710 C C . ILE A 1 89 ? -2.320 -12.596 -5.861 1.00 91.25 89 ILE A C 1
ATOM 712 O O . ILE A 1 89 ? -1.718 -12.892 -6.890 1.00 91.25 89 ILE A O 1
ATOM 716 N N . ILE A 1 90 ? -3.567 -12.114 -5.886 1.00 90.38 90 ILE A N 1
ATOM 717 C CA . ILE A 1 90 ? -4.323 -11.947 -7.136 1.00 90.38 90 ILE A CA 1
ATOM 718 C C . ILE A 1 90 ? -3.659 -10.889 -8.024 1.00 90.38 90 ILE A C 1
ATOM 720 O O . ILE A 1 90 ? -3.408 -11.128 -9.202 1.00 90.38 90 ILE A O 1
ATOM 724 N N . GLY A 1 91 ? -3.356 -9.718 -7.465 1.00 88.38 91 GLY A N 1
ATOM 725 C CA . GLY A 1 91 ? -2.747 -8.610 -8.191 1.00 88.38 91 GLY A CA 1
ATOM 726 C C . GLY A 1 91 ? -1.339 -8.939 -8.684 1.00 88.38 91 GLY A C 1
ATOM 727 O O . GLY A 1 91 ? -1.001 -8.610 -9.817 1.00 88.38 91 GLY A O 1
ATOM 728 N N . GLY A 1 92 ? -0.545 -9.638 -7.871 1.00 88.00 92 GLY A N 1
ATOM 729 C CA . GLY A 1 92 ? 0.780 -10.126 -8.241 1.00 88.00 92 GLY A CA 1
ATOM 730 C C . GLY A 1 92 ? 0.711 -11.136 -9.376 1.00 88.00 92 GLY A C 1
ATOM 731 O O . GLY A 1 92 ? 1.383 -10.951 -10.387 1.00 88.00 92 GLY A O 1
ATOM 732 N N . GLY A 1 93 ? -0.156 -12.143 -9.265 1.00 86.38 93 GLY A N 1
ATOM 733 C CA . GLY A 1 93 ? -0.287 -13.154 -10.310 1.00 86.38 93 GLY A CA 1
ATOM 734 C C . GLY A 1 93 ? -0.811 -12.592 -11.639 1.00 86.38 93 GLY A C 1
ATOM 735 O O . GLY A 1 93 ? -0.402 -13.067 -12.694 1.00 86.38 93 GLY A O 1
ATOM 736 N N . ILE A 1 94 ? -1.653 -11.547 -11.617 1.00 86.50 94 ILE A N 1
ATOM 737 C CA . ILE A 1 94 ? -2.047 -10.812 -12.834 1.00 86.50 94 ILE A CA 1
ATOM 738 C C . ILE A 1 94 ? -0.862 -10.013 -13.389 1.00 86.50 94 ILE A C 1
ATOM 740 O O . ILE A 1 94 ? -0.609 -10.050 -14.589 1.00 86.50 94 ILE A O 1
ATOM 744 N N . TYR A 1 95 ? -0.131 -9.296 -12.533 1.00 85.25 95 TYR A N 1
ATOM 745 C CA . TYR A 1 95 ? 0.988 -8.448 -12.949 1.00 85.25 95 TYR A CA 1
ATOM 746 C C . TYR A 1 95 ? 2.143 -9.249 -13.570 1.00 85.25 95 TYR A C 1
ATOM 748 O O . TYR A 1 95 ? 2.718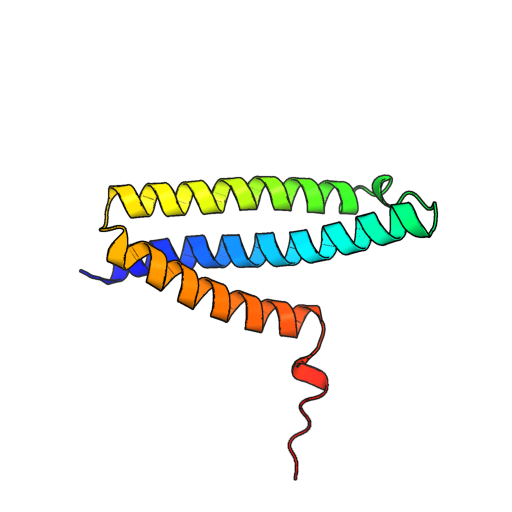 -8.829 -14.571 1.00 85.25 95 TYR A O 1
ATOM 756 N N . TYR A 1 96 ? 2.465 -10.410 -12.998 1.00 84.75 96 TYR A N 1
ATOM 757 C CA . TYR A 1 96 ? 3.530 -11.295 -13.474 1.00 84.75 96 TYR A CA 1
ATOM 758 C C . TYR A 1 96 ? 3.045 -12.366 -14.466 1.00 84.75 96 TYR A C 1
ATOM 760 O O . TYR A 1 96 ? 3.833 -13.220 -14.867 1.00 84.75 96 TYR A O 1
ATOM 768 N N . ASP A 1 97 ? 1.768 -12.328 -14.867 1.00 81.75 97 ASP A N 1
ATOM 769 C CA . ASP A 1 97 ? 1.128 -13.307 -15.763 1.00 81.75 97 ASP A CA 1
ATOM 770 C C . ASP A 1 97 ? 1.302 -14.773 -15.287 1.00 81.75 97 ASP A C 1
ATOM 772 O O . ASP A 1 97 ? 1.302 -15.721 -16.075 1.00 81.75 97 ASP A O 1
ATOM 776 N N . GLU A 1 98 ? 1.444 -14.986 -13.971 1.00 79.31 98 GLU A N 1
ATOM 777 C CA . GLU A 1 98 ? 1.701 -16.303 -13.364 1.00 79.31 98 GLU A CA 1
ATOM 778 C C . GLU A 1 98 ? 0.536 -17.274 -13.605 1.00 79.31 98 GLU A C 1
ATOM 780 O O . GLU A 1 98 ? 0.739 -18.481 -13.757 1.00 79.31 98 GLU A O 1
ATOM 785 N N . PHE A 1 99 ? -0.690 -16.750 -13.717 1.00 78.94 99 PHE A N 1
ATOM 786 C CA . PHE A 1 99 ? -1.893 -17.548 -13.963 1.00 78.94 99 PHE A CA 1
ATOM 787 C C . PHE A 1 99 ? -1.953 -18.161 -15.366 1.00 78.94 99 PHE A C 1
ATOM 789 O O . PHE A 1 99 ? -2.675 -19.132 -15.585 1.00 78.94 99 PHE A O 1
ATOM 796 N N . ARG A 1 100 ? -1.168 -17.654 -16.320 1.00 70.88 100 ARG A N 1
ATOM 797 C CA . ARG A 1 100 ? -1.184 -18.136 -17.706 1.00 70.88 100 ARG A CA 1
ATOM 798 C C . ARG A 1 100 ? -0.587 -19.529 -17.875 1.00 70.88 100 ARG A C 1
ATOM 800 O O . ARG A 1 100 ? -0.950 -20.243 -18.809 1.00 70.88 100 ARG A O 1
ATOM 807 N N . ASN A 1 101 ? 0.292 -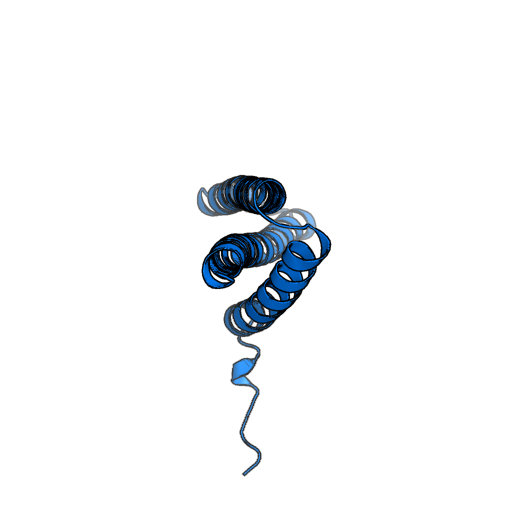19.932 -16.959 1.00 65.50 101 ASN A N 1
ATOM 808 C CA . ASN A 1 101 ? 0.898 -21.263 -16.946 1.00 65.50 101 ASN A CA 1
ATOM 809 C C . ASN A 1 101 ? 0.063 -22.303 -16.184 1.00 65.50 101 ASN A C 1
ATOM 811 O O . ASN A 1 101 ? 0.408 -23.486 -16.210 1.00 65.50 101 ASN A O 1
ATOM 815 N N . PHE A 1 102 ? -1.055 -21.909 -15.562 1.00 68.50 102 PHE A N 1
ATOM 816 C CA . PHE A 1 102 ? -2.028 -22.853 -15.015 1.00 68.50 102 PHE A CA 1
ATOM 817 C C . PHE A 1 102 ? -2.835 -23.480 -16.158 1.00 68.50 102 PHE A C 1
ATOM 819 O O . PHE A 1 102 ? -4.011 -23.192 -16.369 1.00 68.50 102 PHE A O 1
ATOM 826 N N . LYS A 1 103 ? -2.190 -24.358 -16.932 1.00 60.12 103 LYS A N 1
ATOM 827 C CA . LYS A 1 103 ? -2.904 -25.279 -17.814 1.00 60.12 103 LYS A CA 1
ATOM 828 C C . LYS A 1 103 ? -3.674 -26.270 -16.951 1.00 60.12 103 LYS A C 1
ATOM 830 O O . LYS A 1 103 ? -3.088 -26.976 -16.132 1.00 60.12 103 LYS A O 1
ATOM 835 N N . THR A 1 104 ? -4.984 -26.338 -17.164 1.00 62.31 104 THR A N 1
ATOM 836 C CA . THR A 1 104 ? -5.823 -27.431 -16.682 1.00 62.31 104 THR A CA 1
ATOM 837 C C . THR A 1 104 ? -5.229 -28.735 -17.198 1.00 62.31 104 THR A C 1
ATOM 839 O O . THR A 1 104 ? -5.138 -28.944 -18.405 1.00 62.31 104 THR A O 1
ATOM 842 N N . ILE A 1 105 ? -4.780 -29.583 -16.278 1.00 61.00 105 ILE A N 1
ATOM 843 C CA . ILE A 1 105 ? -4.413 -30.968 -16.560 1.00 61.00 105 ILE A CA 1
ATOM 844 C C . ILE A 1 105 ? -5.711 -31.659 -16.994 1.00 61.00 105 ILE A C 1
ATOM 846 O O . ILE A 1 105 ? -6.549 -32.000 -16.164 1.00 61.00 105 ILE A O 1
ATOM 850 N N . THR A 1 106 ? -5.941 -31.726 -18.299 1.00 47.75 106 THR A N 1
ATOM 851 C CA . THR A 1 106 ? -6.919 -32.600 -18.957 1.00 47.75 106 THR A CA 1
ATOM 852 C C . THR A 1 106 ? -6.123 -33.480 -19.898 1.00 47.75 106 THR A C 1
ATOM 854 O O . THR A 1 106 ? -6.361 -34.703 -19.877 1.00 47.75 106 THR A O 1
#

InterPro domains:
  IPR008521 Magnesium transporter NIPA [PF05653] (7-103)
  IPR008521 Magnesium transporter NIPA [PTHR12570] (6-104)

Secondary structure (DSSP, 8-state):
--HHHHHHHHHHHHHHHHHHHHHHHHHHHHHHHHHS---GGGSHHHHHHHHHHHHHHHHHHHHHHHHHHHS-HHHHHHHHHHHHHHHHHHHHHHHTTGGGG-----

Radius of gyration: 17.12 Å; chains: 1; bounding box: 47×44×37 Å

pLDDT: mean 83.42, std 9.54, range [47.75, 93.56]

Organism: NCBI:txid588596

Sequence (106 aa):
KVLLPLAYAILASSMATITTLFAKSLINLLNVSFTQNDNQFKDLLSWAILFITILTAIGQVYWINMGLKKYDALLQVPIFYCNWSLFDIIGGGIYYDEFRNFKTIT

Foldseek 3Di:
DCVVLLVLLLVLLVLVLLLVVLVVVLVVLVCCCVVVVPHPVVDPVSVVSVVSSVVSVVVSVVSLVVSVVVDPPVPNVVSSVVSNVVSNVVVVCVVVVVCVPPDDPD